Protein AF-A0AAW5VHJ7-F1 (afdb_monomer)

Radius of gyration: 18.29 Å; Cα contacts (8 Å, |Δi|>4): 41; chains: 1; bounding box: 26×31×62 Å

Sequence (82 aa):
MLSEEKRQRWVQLLLHTADEVGLKNDPEFRSAFVGYIEWGTRLAVINSQLTENPMDTHEPMPKWGWGETGGPYIPNENDFNK

Secondary structure (DSSP, 8-state):
---HHHHHHHHHHHHHHHHHTT----HHHHHHHHHHHHHHHHHHHHHTT-S--PPPTTS-PPPP-S-S-PPPP---GGGS--

Mean predicted aligned error: 7.55 Å

Foldseek 3Di:
DDDPVNLVVVLVVVVVVCVVVPPDDPPLQVVLVSVVSVVVSVVVVVVVPDPDDDDDPPPDDDDTDSHDDDDDDDDDPVNVVD

Solvent-accessible surface area (backbone atoms only — not comparable to full-atom values): 5208 Å² total; per-residue (Å²): 113,61,50,70,69,57,48,53,53,50,52,52,52,52,54,50,49,38,57,76,74,64,52,80,76,53,58,21,51,45,50,28,51,52,52,51,50,55,55,53,52,54,50,50,37,58,56,41,71,48,95,71,81,87,84,64,92,81,61,88,72,84,84,83,64,58,54,87,50,70,75,81,88,75,84,52,82,74,72,76,76,114

Organism: NCBI:txid2950025

Structure (mmCIF, N/CA/C/O backbone):
data_AF-A0AAW5VHJ7-F1
#
_entry.id   AF-A0AAW5VHJ7-F1
#
loop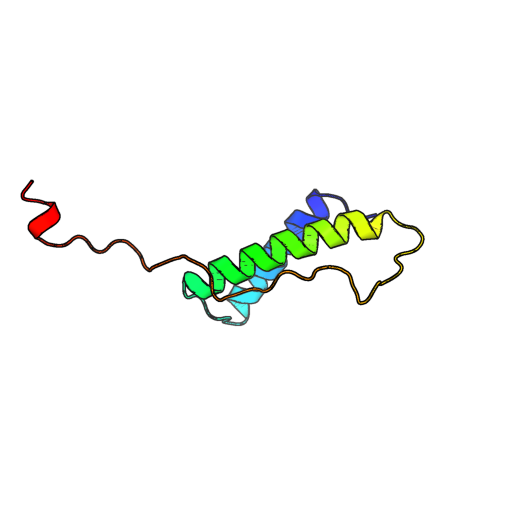_
_atom_site.group_PDB
_atom_site.id
_atom_site.type_symbol
_atom_site.label_atom_id
_atom_site.label_alt_id
_atom_site.label_comp_id
_atom_site.label_asym_id
_atom_site.label_entity_id
_atom_site.label_seq_id
_atom_site.pdbx_PDB_ins_code
_atom_site.Cartn_x
_atom_site.Cartn_y
_atom_site.Cartn_z
_atom_site.occupancy
_atom_site.B_iso_or_equiv
_atom_site.auth_seq_id
_atom_site.auth_comp_id
_atom_site.auth_asym_id
_atom_site.auth_atom_id
_atom_site.pdbx_PDB_model_num
ATOM 1 N N . MET A 1 1 ? 8.452 -0.058 -17.485 1.00 87.38 1 MET A N 1
ATOM 2 C CA . MET A 1 1 ? 9.255 -0.087 -16.248 1.00 87.38 1 MET A CA 1
ATOM 3 C C . MET A 1 1 ? 8.596 0.768 -15.169 1.00 87.38 1 MET A C 1
ATOM 5 O O . MET A 1 1 ? 8.198 1.902 -15.451 1.00 87.38 1 MET A O 1
ATOM 9 N N . LEU A 1 2 ? 8.419 0.215 -13.969 1.00 94.25 2 LEU A N 1
ATOM 10 C CA . LEU A 1 2 ? 7.913 0.933 -12.796 1.00 94.25 2 LEU A CA 1
ATOM 11 C C . LEU A 1 2 ? 9.070 1.685 -12.116 1.00 94.25 2 LEU A C 1
ATOM 13 O O . LEU A 1 2 ? 10.142 1.114 -11.943 1.00 94.25 2 LEU A O 1
ATOM 17 N N . SER A 1 3 ? 8.857 2.956 -11.753 1.00 95.62 3 SER A N 1
ATOM 18 C CA . SER A 1 3 ? 9.804 3.749 -10.950 1.00 95.62 3 SER A CA 1
ATOM 19 C C . SER A 1 3 ? 9.404 3.744 -9.475 1.00 95.62 3 SER A C 1
ATOM 21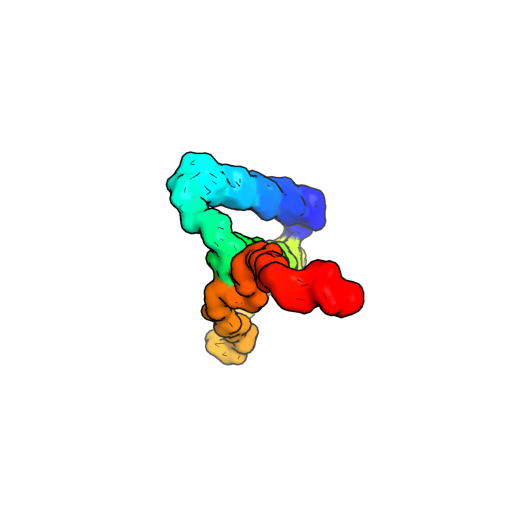 O O . SER A 1 3 ? 8.265 3.406 -9.137 1.00 95.62 3 SER A O 1
ATOM 23 N N . GLU A 1 4 ? 10.318 4.167 -8.601 1.00 94.81 4 GLU A N 1
ATOM 24 C CA . GLU A 1 4 ? 10.037 4.308 -7.169 1.00 94.81 4 GLU A CA 1
ATOM 25 C C . GLU A 1 4 ? 8.923 5.333 -6.901 1.00 94.81 4 GLU A C 1
ATOM 27 O O . GLU A 1 4 ? 8.061 5.074 -6.066 1.00 94.81 4 GLU A O 1
ATOM 32 N N . GLU A 1 5 ? 8.839 6.440 -7.653 1.00 96.62 5 GLU A N 1
ATOM 33 C CA . GLU A 1 5 ? 7.748 7.408 -7.444 1.00 96.62 5 GLU A CA 1
ATOM 34 C C . GLU A 1 5 ? 6.382 6.802 -7.788 1.00 96.62 5 GLU A C 1
ATOM 36 O O . GLU A 1 5 ? 5.396 7.023 -7.082 1.00 96.62 5 GLU A O 1
ATOM 41 N N . LYS A 1 6 ? 6.315 5.985 -8.850 1.00 97.25 6 LYS A N 1
ATOM 42 C CA . LYS A 1 6 ? 5.088 5.258 -9.211 1.00 97.25 6 LYS A CA 1
ATOM 43 C C . LYS A 1 6 ? 4.718 4.242 -8.134 1.00 97.25 6 LYS A C 1
ATOM 45 O O . LYS A 1 6 ? 3.539 4.128 -7.804 1.00 97.25 6 LYS A O 1
ATOM 50 N N . ARG A 1 7 ? 5.710 3.541 -7.571 1.00 97.44 7 ARG A N 1
ATOM 51 C CA . ARG A 1 7 ? 5.521 2.609 -6.451 1.00 97.44 7 ARG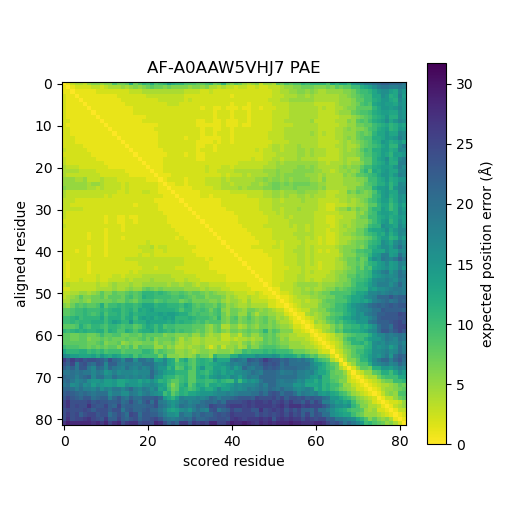 A CA 1
ATOM 52 C C . ARG A 1 7 ? 4.927 3.330 -5.244 1.00 97.44 7 ARG A C 1
ATOM 54 O O . ARG A 1 7 ? 3.876 2.930 -4.757 1.00 97.44 7 ARG A O 1
ATOM 61 N N . GLN A 1 8 ? 5.545 4.426 -4.813 1.00 97.25 8 GLN A N 1
ATOM 62 C CA . GLN A 1 8 ? 5.096 5.214 -3.663 1.00 97.25 8 GLN A CA 1
ATOM 63 C C . GLN A 1 8 ? 3.686 5.769 -3.865 1.00 97.25 8 GLN A C 1
ATOM 65 O O . GLN A 1 8 ? 2.845 5.650 -2.973 1.00 97.25 8 GLN A O 1
ATOM 70 N N . ARG A 1 9 ? 3.391 6.311 -5.054 1.00 98.06 9 ARG A N 1
ATOM 71 C CA . ARG A 1 9 ? 2.046 6.799 -5.375 1.00 98.06 9 ARG A CA 1
ATOM 72 C C . ARG A 1 9 ? 1.009 5.682 -5.309 1.00 98.06 9 ARG A C 1
ATOM 74 O O . ARG A 1 9 ? -0.086 5.902 -4.797 1.00 98.06 9 ARG A O 1
ATOM 81 N N . TRP A 1 10 ? 1.344 4.499 -5.815 1.00 97.81 10 TRP A N 1
ATOM 82 C CA . TRP A 1 10 ? 0.455 3.343 -5.766 1.00 97.81 10 TRP A CA 1
ATOM 83 C C . TRP A 1 10 ? 0.194 2.885 -4.327 1.00 97.81 10 TRP A C 1
ATOM 85 O O . TRP A 1 10 ? -0.960 2.676 -3.962 1.00 97.81 10 TRP A O 1
ATOM 95 N N . VAL A 1 11 ? 1.236 2.814 -3.490 1.00 98.00 11 VAL A N 1
ATOM 9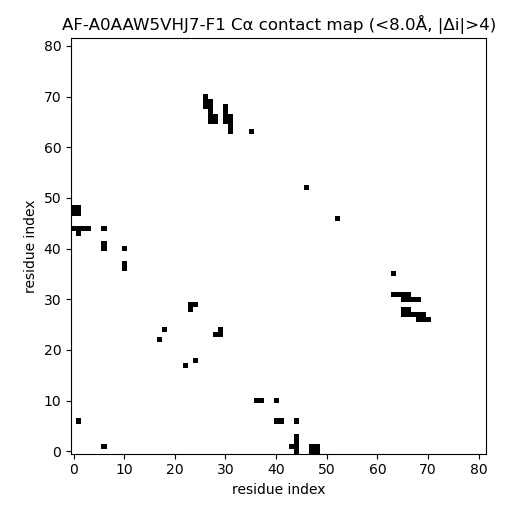6 C CA . VAL A 1 11 ? 1.104 2.469 -2.064 1.00 98.00 11 VAL A CA 1
ATOM 97 C C . VAL A 1 11 ? 0.182 3.457 -1.349 1.00 98.00 11 VAL A C 1
ATOM 99 O O . VAL A 1 11 ? -0.747 3.033 -0.670 1.00 98.00 11 VAL A O 1
ATOM 102 N N . GLN A 1 12 ? 0.378 4.764 -1.543 1.00 98.12 12 GLN A N 1
ATOM 103 C CA . GLN A 1 12 ? -0.486 5.790 -0.946 1.00 98.12 12 GLN A CA 1
ATOM 104 C C . GLN A 1 12 ? -1.954 5.622 -1.345 1.00 98.12 12 GLN A C 1
ATOM 106 O O . GLN A 1 12 ? -2.831 5.667 -0.487 1.00 98.12 12 GLN A O 1
ATOM 111 N N . LEU A 1 13 ? -2.217 5.412 -2.639 1.00 98.44 13 LEU A N 1
ATOM 112 C CA . LEU A 1 13 ? -3.575 5.205 -3.138 1.00 98.44 13 LEU A CA 1
ATOM 113 C C . LEU A 1 13 ? -4.213 3.964 -2.515 1.00 98.44 13 LEU A C 1
ATOM 115 O O . LEU A 1 13 ? -5.348 4.040 -2.063 1.00 98.44 13 LEU A O 1
ATOM 119 N N . LEU A 1 14 ? -3.481 2.851 -2.433 1.00 97.88 14 LEU A N 1
ATOM 120 C CA . LEU A 1 14 ? -4.007 1.621 -1.852 1.00 97.88 14 LEU A CA 1
ATOM 121 C C . LEU A 1 14 ? -4.329 1.775 -0.358 1.00 97.88 14 LEU A C 1
ATOM 123 O O . LEU A 1 14 ? -5.360 1.280 0.094 1.00 97.88 14 LEU A O 1
ATOM 127 N N . LEU A 1 15 ? -3.476 2.472 0.400 1.00 97.44 15 LEU A N 1
ATOM 128 C CA . LEU A 1 15 ? -3.725 2.749 1.817 1.00 97.44 15 LEU A CA 1
ATOM 129 C C . LEU A 1 15 ? -4.951 3.650 2.010 1.00 97.44 15 LEU A C 1
ATOM 131 O O . LEU A 1 15 ? -5.796 3.338 2.843 1.00 97.44 15 LEU A O 1
ATOM 135 N N . HIS 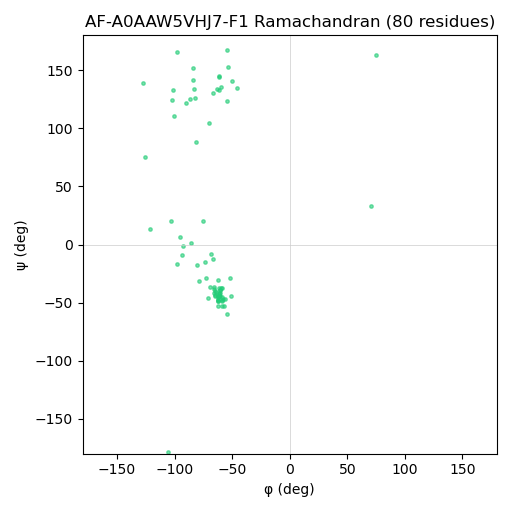A 1 16 ? -5.100 4.703 1.200 1.00 98.19 16 HIS A N 1
ATOM 136 C CA . HIS A 1 16 ? -6.298 5.547 1.232 1.00 98.19 16 HIS A CA 1
ATOM 137 C C . HIS A 1 16 ? -7.558 4.751 0.881 1.00 98.19 16 HIS A C 1
ATOM 139 O O . HIS A 1 16 ? -8.559 4.849 1.580 1.00 98.19 16 HIS A O 1
ATOM 145 N N . THR A 1 17 ? -7.506 3.915 -0.160 1.00 98.31 17 THR A N 1
ATOM 146 C CA . THR A 1 17 ? -8.636 3.056 -0.527 1.00 98.31 17 THR A CA 1
ATOM 147 C C . THR A 1 17 ? -8.997 2.098 0.603 1.00 98.31 17 THR A C 1
ATOM 149 O O . THR A 1 17 ? -10.179 1.895 0.857 1.00 98.31 17 THR A O 1
ATOM 152 N N . ALA A 1 18 ? -8.013 1.534 1.314 1.00 97.50 18 ALA A N 1
ATOM 153 C CA . ALA A 1 18 ? -8.275 0.687 2.476 1.00 97.50 18 ALA A CA 1
ATOM 154 C C . ALA A 1 18 ? -9.063 1.433 3.567 1.00 97.50 18 ALA A C 1
ATOM 156 O O . ALA A 1 18 ? -9.948 0.846 4.186 1.00 97.50 18 ALA A O 1
ATOM 157 N N . ASP A 1 19 ? -8.792 2.722 3.771 1.00 97.06 19 ASP A N 1
ATOM 158 C CA . ASP A 1 19 ? -9.561 3.558 4.696 1.00 97.06 19 ASP A CA 1
ATOM 159 C C . ASP A 1 19 ? -10.966 3.867 4.164 1.00 97.06 19 ASP A C 1
ATOM 161 O O . ASP A 1 19 ? -11.945 3.695 4.888 1.00 97.06 19 ASP A O 1
ATOM 165 N N . GLU A 1 20 ? -11.086 4.250 2.891 1.00 98.31 20 GLU A N 1
ATOM 166 C CA . GLU A 1 20 ? -12.366 4.587 2.252 1.00 98.31 20 GLU A CA 1
ATOM 167 C C . GLU A 1 20 ? -13.363 3.421 2.258 1.00 98.31 20 GLU A C 1
ATOM 169 O O . GLU A 1 20 ? -14.559 3.630 2.458 1.00 98.31 20 GLU A O 1
ATOM 174 N N . VAL A 1 21 ? -12.884 2.188 2.068 1.00 98.19 21 VAL A N 1
ATOM 175 C CA . VAL A 1 21 ? -13.737 0.985 2.079 1.00 98.19 21 VAL A CA 1
ATOM 176 C C . VAL A 1 21 ? -13.969 0.421 3.483 1.00 98.19 21 VAL A C 1
ATOM 178 O O . VAL A 1 21 ? -14.639 -0.602 3.625 1.00 98.19 21 VAL A O 1
ATOM 181 N N . GLY A 1 22 ? -13.425 1.058 4.524 1.00 96.88 22 GLY A N 1
ATOM 182 C CA . GLY A 1 22 ? -13.599 0.628 5.911 1.00 96.88 22 GLY A CA 1
ATOM 183 C C . GLY A 1 22 ? -12.857 -0.663 6.258 1.00 96.88 22 GLY A C 1
ATOM 184 O O . GLY A 1 22 ? -13.340 -1.455 7.069 1.00 96.88 22 GLY A O 1
ATOM 185 N N . LEU A 1 23 ? -11.691 -0.906 5.650 1.00 95.81 23 LEU A N 1
ATOM 186 C CA . LEU A 1 23 ? -10.846 -2.041 6.011 1.00 95.81 23 LEU A CA 1
ATOM 187 C C . LEU A 1 23 ? -10.403 -1.925 7.478 1.00 95.81 23 LEU A C 1
ATOM 189 O O . LEU A 1 23 ? -10.143 -0.825 7.980 1.00 95.81 23 LEU A O 1
ATOM 193 N N . LYS A 1 24 ? -10.285 -3.076 8.151 1.00 91.31 24 LYS A N 1
ATOM 194 C CA . LYS A 1 24 ? -9.912 -3.187 9.570 1.00 91.31 24 LYS A CA 1
ATOM 195 C C . LYS A 1 24 ? -8.715 -2.283 9.901 1.00 91.31 24 LYS A C 1
ATOM 197 O O . LYS A 1 24 ? -7.762 -2.216 9.129 1.00 91.31 24 LYS A O 1
ATOM 202 N N . ASN A 1 25 ? -8.779 -1.542 11.005 1.00 89.62 25 ASN A N 1
ATOM 203 C CA . ASN A 1 25 ? -7.811 -0.494 11.352 1.00 89.62 25 ASN A CA 1
ATOM 204 C C . ASN A 1 25 ? -7.095 -0.714 12.692 1.00 89.62 25 ASN A C 1
ATOM 206 O O . ASN A 1 25 ? -6.448 0.209 13.183 1.00 89.62 25 ASN A O 1
ATOM 210 N N . ASP A 1 26 ? -7.184 -1.912 13.272 1.00 90.06 26 ASP A N 1
ATOM 211 C CA . ASP A 1 26 ? -6.375 -2.264 14.435 1.00 90.06 26 ASP A CA 1
ATOM 212 C C . ASP A 1 26 ? -4.876 -2.207 14.091 1.00 90.06 26 ASP A C 1
ATOM 214 O O . ASP A 1 26 ? 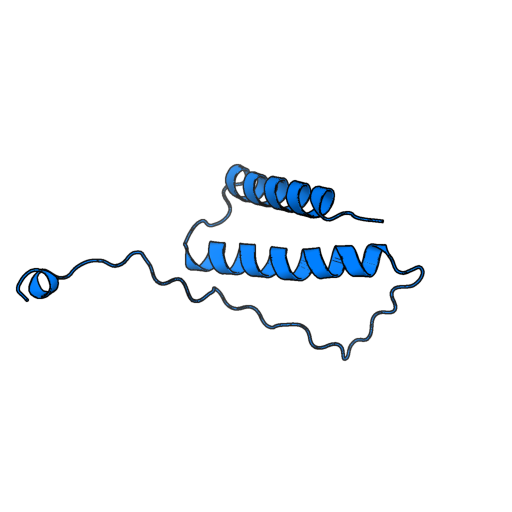-4.494 -2.543 12.960 1.00 90.06 26 ASP A O 1
ATOM 218 N N . PRO A 1 27 ? -4.029 -1.768 15.042 1.00 87.62 27 PRO A N 1
ATOM 219 C CA . PRO A 1 27 ? -2.591 -1.619 14.831 1.00 87.62 27 PRO A CA 1
ATOM 220 C C . PRO A 1 27 ? -1.925 -2.868 14.248 1.00 87.62 27 PRO A C 1
ATOM 222 O O . PRO A 1 27 ? -1.168 -2.758 13.283 1.00 87.62 27 PRO A O 1
ATOM 225 N N . GLU A 1 28 ? -2.278 -4.038 14.776 1.00 86.81 28 GLU A N 1
ATOM 226 C CA . GLU A 1 28 ? -1.810 -5.358 14.361 1.00 86.81 28 GLU A CA 1
ATOM 227 C C . GLU A 1 28 ? -2.051 -5.572 12.857 1.00 86.81 28 GLU A C 1
ATOM 229 O O . GLU A 1 28 ? -1.113 -5.701 12.057 1.00 86.81 28 GLU A O 1
ATOM 234 N N . PHE A 1 29 ? -3.318 -5.497 12.432 1.00 88.06 29 PHE A N 1
ATOM 235 C CA . PHE A 1 29 ? -3.690 -5.616 11.024 1.00 88.06 29 PHE A CA 1
ATOM 236 C C . PHE A 1 29 ? -2.973 -4.589 10.145 1.00 88.06 29 PHE A C 1
ATOM 238 O O . PHE A 1 29 ? -2.450 -4.937 9.084 1.00 88.06 29 PHE A O 1
ATOM 245 N N . ARG A 1 30 ? -2.950 -3.315 10.555 1.00 91.12 30 ARG A N 1
ATOM 246 C CA . ARG A 1 30 ? -2.411 -2.232 9.722 1.00 91.12 30 ARG A CA 1
ATOM 247 C C . ARG A 1 30 ? -0.902 -2.326 9.556 1.00 91.12 30 ARG A C 1
ATOM 249 O O . ARG A 1 30 ? -0.408 -2.083 8.455 1.00 91.12 30 ARG A O 1
ATOM 256 N N . SER A 1 31 ? -0.185 -2.748 10.591 1.00 90.00 31 SER A N 1
ATOM 257 C CA . SER A 1 31 ? 1.243 -3.038 10.505 1.00 90.00 31 SER A CA 1
ATOM 258 C C . SER A 1 31 ? 1.524 -4.181 9.529 1.00 90.00 31 SER A C 1
ATOM 260 O O . SER A 1 31 ? 2.347 -4.024 8.623 1.00 90.00 31 SER A O 1
ATOM 262 N N . ALA A 1 32 ? 0.787 -5.292 9.644 1.00 90.25 32 ALA A N 1
ATOM 263 C CA . ALA A 1 32 ? 0.925 -6.427 8.733 1.00 90.25 32 ALA A CA 1
ATOM 264 C C . ALA A 1 32 ? 0.598 -6.047 7.278 1.00 90.25 32 ALA A C 1
ATOM 266 O O . ALA A 1 32 ? 1.331 -6.411 6.357 1.00 90.25 32 ALA A O 1
ATOM 267 N N . PHE A 1 33 ? -0.464 -5.266 7.069 1.00 92.50 33 PHE A N 1
ATOM 268 C CA . PHE A 1 33 ? -0.894 -4.804 5.750 1.00 92.50 33 PHE A CA 1
ATOM 269 C C . PHE A 1 33 ? 0.163 -3.927 5.069 1.00 92.50 33 PHE A C 1
ATOM 271 O O . PHE A 1 33 ? 0.529 -4.180 3.920 1.00 92.50 33 PHE A O 1
ATOM 278 N N . VAL A 1 34 ? 0.711 -2.939 5.787 1.00 93.50 34 VAL A N 1
ATOM 279 C CA . VAL A 1 34 ? 1.794 -2.085 5.275 1.00 93.50 34 VAL A CA 1
ATOM 280 C C . VAL A 1 34 ? 3.045 -2.910 4.971 1.00 93.50 34 VAL A C 1
ATOM 282 O O . VAL A 1 34 ? 3.636 -2.739 3.905 1.00 93.50 34 VAL A O 1
ATOM 285 N N . GLY A 1 35 ? 3.426 -3.833 5.860 1.00 91.50 35 GLY A N 1
ATOM 286 C CA . GLY A 1 35 ? 4.583 -4.709 5.658 1.00 91.50 35 GLY A CA 1
ATOM 287 C C . GLY A 1 35 ? 4.465 -5.566 4.395 1.00 91.50 35 GLY A C 1
ATOM 288 O O . GLY A 1 35 ? 5.405 -5.628 3.599 1.00 91.50 35 GLY A O 1
ATOM 289 N N . TYR A 1 36 ? 3.291 -6.163 4.166 1.00 91.19 36 TYR A N 1
ATOM 290 C CA . TYR A 1 36 ? 3.018 -6.961 2.969 1.00 91.19 36 TYR A CA 1
ATOM 291 C C . TYR A 1 36 ? 3.121 -6.126 1.688 1.00 91.19 36 TYR A C 1
ATOM 293 O O . TYR A 1 36 ? 3.772 -6.530 0.722 1.00 91.19 36 TYR A O 1
ATOM 301 N N . ILE A 1 37 ? 2.501 -4.943 1.683 1.00 94.81 37 ILE A N 1
ATOM 302 C CA . ILE A 1 37 ? 2.524 -4.023 0.542 1.00 94.81 37 ILE A CA 1
ATOM 303 C C . ILE A 1 37 ? 3.955 -3.570 0.236 1.00 94.81 37 ILE A C 1
ATOM 305 O O . ILE A 1 37 ? 4.366 -3.570 -0.927 1.00 94.81 37 ILE A O 1
ATOM 309 N N . GL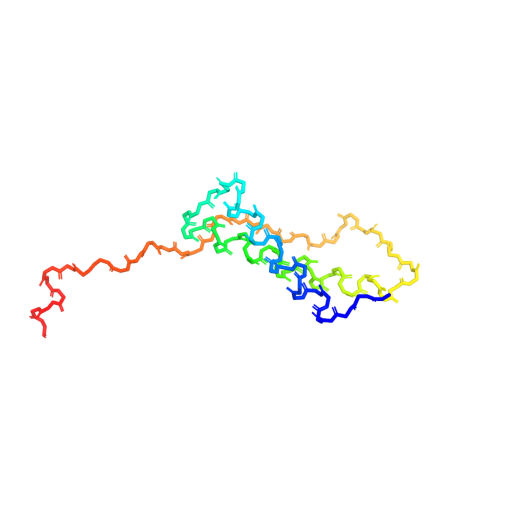U A 1 38 ? 4.728 -3.200 1.255 1.00 94.19 38 GLU A N 1
ATOM 310 C CA . GLU A 1 38 ? 6.117 -2.770 1.089 1.00 94.19 38 GLU A CA 1
ATOM 311 C C . GLU A 1 38 ? 6.961 -3.865 0.427 1.00 94.19 38 GLU A C 1
ATOM 313 O O . GLU A 1 38 ? 7.642 -3.606 -0.568 1.00 94.19 38 GLU A O 1
ATOM 318 N N . TRP A 1 39 ? 6.863 -5.103 0.921 1.00 92.44 39 TRP A N 1
ATOM 319 C CA . TRP A 1 39 ? 7.559 -6.247 0.334 1.00 92.44 39 TRP A CA 1
ATOM 320 C C . TRP A 1 39 ? 7.109 -6.517 -1.112 1.00 92.44 39 TRP A C 1
ATOM 322 O O . TRP A 1 39 ? 7.936 -6.542 -2.029 1.00 92.44 39 TRP A O 1
ATOM 332 N N . GLY A 1 40 ? 5.799 -6.650 -1.345 1.00 93.25 40 GLY A N 1
ATOM 333 C CA . GLY A 1 40 ? 5.256 -7.024 -2.654 1.00 93.25 40 GLY A CA 1
ATOM 334 C C . GLY A 1 40 ? 5.500 -5.968 -3.733 1.00 93.25 40 GLY A C 1
ATOM 335 O O . GLY A 1 40 ? 5.801 -6.291 -4.883 1.00 93.25 40 GLY A O 1
ATOM 336 N N . THR A 1 41 ? 5.436 -4.685 -3.377 1.00 95.88 41 THR A N 1
ATOM 337 C CA . THR A 1 41 ? 5.666 -3.603 -4.344 1.00 95.88 41 THR A CA 1
ATOM 338 C C . THR A 1 41 ? 7.131 -3.448 -4.745 1.00 95.88 41 THR A C 1
ATOM 340 O O . THR A 1 41 ? 7.401 -3.060 -5.883 1.00 95.88 41 THR A O 1
ATOM 343 N N . ARG A 1 42 ? 8.092 -3.789 -3.876 1.00 93.06 42 ARG A N 1
ATOM 344 C CA . ARG A 1 42 ? 9.513 -3.854 -4.265 1.00 93.06 42 ARG A CA 1
ATOM 345 C C . ARG A 1 42 ? 9.763 -4.963 -5.278 1.00 93.06 42 ARG A C 1
ATOM 347 O O . ARG A 1 42 ? 10.455 -4.732 -6.269 1.00 93.06 42 ARG A O 1
ATOM 354 N N . LEU A 1 43 ? 9.137 -6.122 -5.075 1.00 92.06 43 LEU A N 1
ATOM 355 C CA . LEU A 1 43 ? 9.181 -7.219 -6.039 1.00 92.06 43 LEU A CA 1
ATOM 356 C C . LEU A 1 43 ? 8.567 -6.802 -7.386 1.00 92.06 43 LEU A C 1
ATOM 358 O O . LEU A 1 43 ? 9.151 -7.055 -8.436 1.00 92.06 43 LEU A O 1
ATOM 362 N N . ALA A 1 44 ? 7.445 -6.076 -7.371 1.00 93.19 44 ALA A N 1
ATOM 363 C CA . ALA A 1 44 ? 6.822 -5.559 -8.590 1.00 93.19 44 ALA A CA 1
ATOM 364 C C . ALA A 1 44 ? 7.743 -4.611 -9.381 1.00 93.19 44 ALA A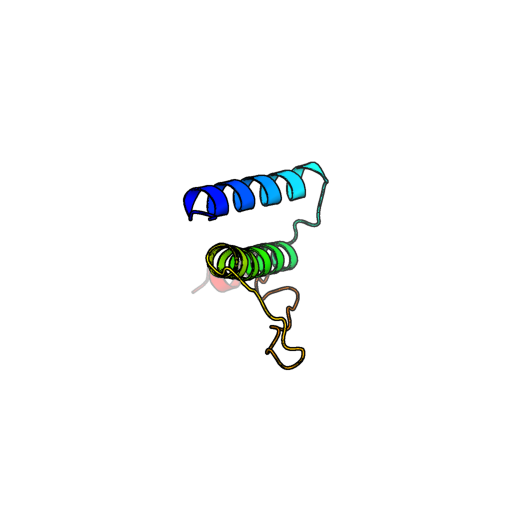 C 1
ATOM 366 O O . ALA A 1 44 ? 7.777 -4.677 -10.612 1.00 93.19 44 ALA A O 1
ATOM 367 N N . VAL A 1 45 ? 8.518 -3.752 -8.704 1.00 94.25 45 VAL A N 1
ATOM 368 C CA . VAL A 1 45 ? 9.506 -2.887 -9.372 1.00 94.25 45 VAL A CA 1
ATOM 369 C C . VAL A 1 45 ? 10.577 -3.722 -10.067 1.00 94.25 45 VAL A C 1
ATOM 371 O O . VAL A 1 45 ? 10.815 -3.481 -11.249 1.00 94.25 45 VAL A O 1
ATOM 374 N N . ILE A 1 46 ? 11.161 -4.712 -9.380 1.00 91.56 46 ILE A N 1
ATOM 375 C CA . ILE A 1 46 ? 12.178 -5.620 -9.943 1.00 91.56 46 ILE A CA 1
ATOM 376 C C . ILE A 1 46 ? 11.619 -6.336 -11.177 1.00 91.56 46 ILE A C 1
ATOM 378 O O . ILE A 1 46 ? 12.175 -6.224 -12.269 1.00 91.56 46 ILE A O 1
ATOM 382 N N . ASN A 1 47 ? 10.459 -6.976 -11.029 1.00 92.50 47 ASN A N 1
ATOM 383 C CA . ASN A 1 47 ? 9.837 -7.761 -12.093 1.00 92.50 47 ASN A CA 1
ATOM 384 C C . ASN A 1 47 ? 9.480 -6.905 -13.315 1.00 92.50 47 ASN A C 1
ATOM 386 O O . ASN A 1 47 ? 9.553 -7.377 -14.444 1.00 92.50 47 ASN A O 1
ATOM 390 N N . SER A 1 48 ? 9.155 -5.623 -13.121 1.00 93.94 48 SER A N 1
ATOM 391 C CA . SER A 1 48 ? 8.833 -4.705 -14.224 1.00 93.94 48 SER A CA 1
ATOM 392 C C . SER A 1 48 ? 10.016 -4.343 -15.135 1.00 93.94 48 SER A C 1
ATOM 394 O O . SER A 1 48 ? 9.816 -3.639 -16.134 1.00 93.94 48 SER A O 1
ATOM 396 N N . GLN A 1 49 ? 11.236 -4.740 -14.758 1.00 91.62 49 GLN A N 1
ATOM 397 C CA . GLN A 1 49 ? 12.467 -4.536 -15.528 1.00 91.62 49 GLN A CA 1
ATOM 398 C C . GLN A 1 49 ? 12.859 -5.772 -16.337 1.00 91.62 49 GLN A C 1
ATOM 400 O O . GLN A 1 49 ? 13.675 -5.670 -17.252 1.00 91.62 49 GLN A O 1
ATOM 405 N N . LEU A 1 50 ? 12.288 -6.929 -16.005 1.00 91.94 50 LEU A N 1
ATOM 406 C CA . LEU A 1 50 ? 12.589 -8.186 -16.665 1.00 91.94 50 LEU A CA 1
ATOM 407 C C . LEU A 1 50 ? 11.741 -8.325 -17.933 1.00 91.94 50 LEU A C 1
ATOM 409 O O . LEU A 1 50 ? 10.578 -7.928 -17.972 1.00 91.94 50 LEU A O 1
ATOM 413 N N . THR A 1 51 ? 12.336 -8.883 -18.988 1.00 92.62 51 THR A N 1
ATOM 414 C CA . THR A 1 51 ? 11.600 -9.214 -20.225 1.00 92.62 51 THR A CA 1
ATOM 415 C C . THR A 1 51 ? 10.802 -10.507 -20.056 1.00 92.62 51 THR A C 1
ATOM 417 O O . THR A 1 51 ? 9.714 -10.644 -20.607 1.00 92.62 51 THR A O 1
ATOM 420 N N . GLU A 1 52 ? 11.315 -11.420 -19.234 1.00 91.31 52 GLU A N 1
ATOM 421 C CA . GLU A 1 52 ? 10.664 -12.661 -18.833 1.00 91.31 52 GLU A CA 1
ATOM 422 C C . GLU A 1 52 ? 10.673 -12.747 -17.307 1.00 91.31 52 GLU A C 1
ATOM 424 O O . GLU A 1 52 ? 11.669 -12.406 -16.672 1.00 91.31 52 GLU A O 1
ATOM 429 N N . ASN A 1 53 ? 9.567 -13.198 -16.719 1.00 86.31 53 ASN A N 1
ATOM 430 C CA . ASN A 1 53 ? 9.437 -13.381 -15.277 1.00 86.31 53 ASN A CA 1
ATOM 431 C C . ASN A 1 53 ? 8.992 -14.824 -14.988 1.00 86.31 53 ASN A C 1
ATOM 433 O O . ASN A 1 53 ? 7.798 -15.068 -14.784 1.00 86.31 53 ASN A O 1
ATOM 437 N N . PRO A 1 54 ? 9.906 -15.803 -15.105 1.00 83.62 54 PRO A N 1
ATOM 438 C CA . PRO A 1 54 ? 9.582 -17.200 -14.865 1.00 83.62 54 PRO A CA 1
ATOM 439 C C . PRO A 1 54 ? 9.242 -17.405 -13.387 1.00 83.62 54 PRO A C 1
ATOM 441 O O . PRO A 1 54 ? 9.983 -16.988 -12.506 1.00 83.62 54 PRO A O 1
ATOM 444 N N . MET A 1 55 ? 8.113 -18.057 -13.123 1.00 81.12 55 MET A N 1
ATOM 445 C CA . MET A 1 55 ? 7.680 -18.388 -11.767 1.00 81.12 55 MET A CA 1
ATOM 446 C C . MET A 1 55 ? 8.238 -19.760 -11.378 1.00 81.12 55 MET A C 1
ATOM 448 O O . MET A 1 55 ? 7.919 -20.748 -12.042 1.00 81.12 55 MET A O 1
ATOM 452 N N . ASP A 1 56 ? 9.010 -19.842 -10.293 1.00 81.94 56 ASP A N 1
ATOM 453 C CA . ASP A 1 56 ? 9.396 -21.116 -9.674 1.00 81.94 56 ASP A CA 1
ATOM 454 C C . ASP A 1 56 ? 8.553 -21.367 -8.416 1.00 81.94 56 ASP A C 1
ATOM 456 O O . ASP A 1 56 ? 8.495 -20.561 -7.489 1.00 81.94 56 ASP A O 1
ATOM 460 N N . THR A 1 57 ? 7.882 -22.518 -8.377 1.00 81.31 57 THR A N 1
ATOM 461 C CA . THR A 1 57 ? 7.043 -22.942 -7.248 1.00 81.31 57 THR A CA 1
ATOM 462 C C . THR A 1 57 ? 7.831 -23.222 -5.96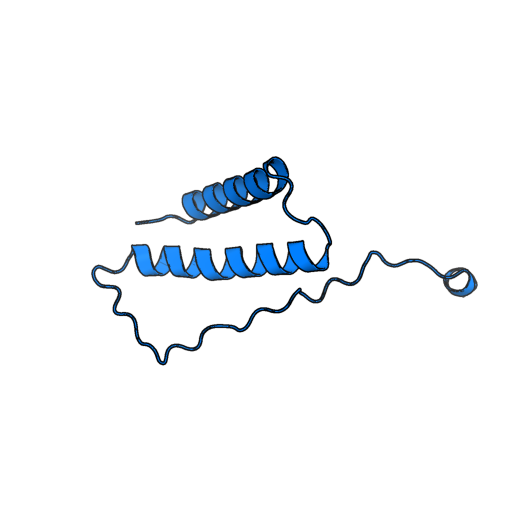7 1.00 81.31 57 THR A C 1
ATOM 464 O O . THR A 1 57 ? 7.221 -23.382 -4.912 1.00 81.31 57 THR A O 1
ATOM 467 N N . HIS A 1 58 ? 9.161 -23.310 -6.044 1.00 83.75 58 HIS A N 1
ATOM 468 C CA . HIS A 1 58 ? 10.043 -23.491 -4.891 1.00 83.75 58 HIS A CA 1
ATOM 469 C C . HIS A 1 58 ? 10.558 -22.170 -4.312 1.00 83.75 58 HIS A C 1
ATOM 471 O O . HIS A 1 58 ? 11.288 -22.200 -3.317 1.00 83.75 58 HIS A O 1
ATOM 477 N N . GLU A 1 59 ? 10.196 -21.018 -4.891 1.00 79.06 59 GLU A N 1
ATOM 478 C CA . GLU A 1 59 ? 10.607 -19.737 -4.325 1.00 79.06 59 GLU A CA 1
ATOM 479 C C . GLU A 1 59 ? 10.045 -19.544 -2.907 1.00 79.06 59 GLU A C 1
ATOM 481 O O . GLU A 1 59 ? 8.854 -19.773 -2.654 1.00 79.06 59 GLU A O 1
ATOM 486 N N . PRO A 1 60 ? 10.886 -19.116 -1.949 1.00 72.31 60 PRO A N 1
ATOM 487 C CA . PRO A 1 60 ? 10.462 -18.944 -0.572 1.00 72.31 60 PRO A CA 1
ATOM 488 C C . PRO A 1 60 ? 9.504 -17.753 -0.457 1.00 72.31 60 PRO A C 1
ATOM 490 O O . PRO A 1 60 ? 9.913 -16.593 -0.467 1.00 72.31 60 PRO A O 1
ATOM 493 N N . MET A 1 61 ? 8.213 -18.043 -0.297 1.00 80.81 61 MET A N 1
ATOM 494 C CA . MET A 1 61 ? 7.202 -17.032 0.005 1.00 80.81 61 MET A CA 1
ATOM 495 C C . MET A 1 61 ? 7.199 -16.724 1.511 1.00 80.81 61 MET A C 1
ATOM 497 O O . MET A 1 61 ? 7.045 -17.652 2.318 1.00 80.81 61 MET A O 1
ATOM 501 N N . PRO A 1 62 ? 7.333 -15.454 1.933 1.00 77.62 62 PRO A N 1
ATOM 502 C CA . PRO A 1 62 ? 7.203 -15.100 3.337 1.00 77.62 62 PRO A CA 1
ATOM 503 C C . PRO A 1 62 ? 5.817 -15.476 3.869 1.00 77.62 62 PRO A C 1
ATOM 505 O O . PRO A 1 62 ? 4.788 -15.234 3.234 1.00 77.62 62 PRO A O 1
ATOM 508 N N . LYS A 1 63 ? 5.793 -16.067 5.067 1.00 80.31 63 LYS A N 1
ATOM 509 C CA . LYS A 1 63 ? 4.556 -16.285 5.818 1.00 80.31 63 LYS A CA 1
ATOM 510 C C . LYS A 1 63 ? 4.265 -15.034 6.631 1.00 80.31 63 LYS A C 1
ATOM 512 O O . LYS A 1 63 ? 5.102 -14.606 7.421 1.00 80.31 63 LYS A O 1
ATOM 517 N N . TRP A 1 64 ? 3.077 -14.480 6.449 1.00 75.00 64 TRP A N 1
ATOM 518 C CA . TRP A 1 64 ? 2.642 -13.274 7.141 1.00 75.00 64 TRP A CA 1
ATOM 519 C C . TRP A 1 64 ? 1.711 -13.645 8.294 1.00 75.00 64 TRP A C 1
ATOM 521 O O . TRP A 1 64 ? 0.795 -14.450 8.128 1.00 75.00 64 TRP A O 1
ATOM 531 N N . GLY A 1 65 ? 1.968 -13.066 9.463 1.00 76.25 65 GLY A N 1
ATOM 532 C CA . GLY A 1 65 ? 1.040 -13.046 10.592 1.00 76.25 65 GLY A CA 1
ATOM 533 C C . GLY A 1 65 ? 0.419 -11.659 10.754 1.00 76.25 65 GLY A C 1
ATOM 534 O O . GLY A 1 65 ? 0.747 -10.737 10.010 1.00 76.25 65 GLY A O 1
ATOM 535 N N . TRP A 1 66 ? -0.431 -11.488 11.765 1.00 73.00 66 TRP A N 1
ATOM 536 C CA . TRP A 1 66 ? -1.084 -10.209 12.071 1.00 73.00 66 TRP A CA 1
ATOM 537 C C . TRP A 1 66 ? -0.168 -9.159 12.746 1.00 73.00 66 TRP A C 1
ATOM 539 O O . TRP A 1 66 ? -0.677 -8.219 13.322 1.00 73.00 66 TRP A O 1
ATOM 549 N N . GLY A 1 67 ? 1.163 -9.256 12.645 1.00 64.94 67 GLY A N 1
ATOM 550 C CA . GLY A 1 67 ? 2.093 -8.217 13.126 1.00 64.94 67 GLY A CA 1
ATOM 551 C C . GLY A 1 67 ? 2.299 -8.133 14.653 1.00 64.94 67 GLY A C 1
ATOM 552 O O . GLY A 1 67 ? 1.533 -8.677 15.439 1.00 64.94 67 GLY A O 1
ATOM 553 N N . GLU A 1 68 ? 3.387 -7.453 15.045 1.00 63.84 68 GLU A N 1
ATOM 554 C CA . GLU A 1 68 ? 3.939 -7.319 16.416 1.00 63.84 68 GLU A CA 1
ATOM 555 C C . GLU A 1 68 ? 3.491 -6.040 17.154 1.00 63.84 68 GLU A C 1
ATOM 557 O O . GLU A 1 68 ? 4.007 -5.703 18.220 1.00 63.84 68 GLU A O 1
ATOM 562 N N . THR A 1 69 ? 2.569 -5.263 16.583 1.00 58.34 69 THR A N 1
ATOM 563 C CA . THR A 1 69 ? 2.144 -3.997 17.193 1.00 58.34 69 THR A CA 1
ATOM 564 C C . THR A 1 69 ? 1.121 -4.277 18.278 1.00 58.34 69 THR A C 1
ATOM 566 O O . THR A 1 69 ? -0.076 -4.268 18.031 1.00 58.34 69 THR A O 1
ATOM 569 N N . GLY A 1 70 ? 1.604 -4.510 19.499 1.00 59.97 70 GLY A N 1
ATOM 570 C CA . GLY A 1 70 ? 0.761 -4.356 20.677 1.00 59.97 70 GLY A CA 1
ATOM 571 C C . GLY A 1 70 ? 0.121 -2.964 20.694 1.00 59.97 70 GLY A C 1
ATOM 572 O O . GLY A 1 70 ? 0.663 -2.006 20.132 1.00 59.97 70 GLY A O 1
ATOM 573 N N . GLY A 1 71 ? -1.045 -2.860 21.331 1.00 64.56 71 GLY A N 1
ATOM 574 C CA . GLY A 1 71 ? -1.733 -1.584 21.508 1.00 64.56 71 GLY A CA 1
ATOM 575 C C . GLY A 1 71 ? -0.848 -0.512 22.169 1.00 64.56 71 GLY A C 1
ATOM 576 O O . GLY A 1 71 ? 0.217 -0.821 22.713 1.00 64.56 71 GLY A O 1
ATOM 577 N N . PRO A 1 72 ? -1.280 0.763 22.144 1.00 69.62 72 PRO A N 1
ATOM 578 C CA . PRO A 1 72 ? -0.551 1.851 22.787 1.00 69.62 72 PRO A CA 1
ATOM 579 C C . PRO A 1 72 ? -0.192 1.490 24.230 1.00 69.62 72 PRO A C 1
ATOM 581 O O . PRO A 1 72 ? -1.008 0.895 24.935 1.00 69.62 72 PRO A O 1
ATOM 584 N N . TYR A 1 73 ? 1.008 1.866 24.678 1.00 77.25 73 TYR A N 1
ATOM 585 C CA . TYR A 1 73 ? 1.387 1.699 26.079 1.00 77.25 73 TYR A CA 1
ATOM 586 C C . TYR A 1 73 ? 0.343 2.371 26.978 1.00 77.25 73 TYR A C 1
ATOM 588 O O . TYR A 1 73 ? 0.071 3.566 26.839 1.00 77.25 73 TYR A O 1
ATOM 596 N N . ILE A 1 74 ? -0.235 1.589 27.888 1.00 81.88 74 ILE A N 1
ATOM 597 C CA . ILE A 1 74 ? -1.123 2.077 28.939 1.00 81.88 74 ILE A CA 1
ATOM 598 C C . ILE A 1 74 ? -0.272 2.150 30.210 1.00 81.88 74 ILE A C 1
ATOM 600 O O . ILE A 1 74 ? 0.126 1.097 30.714 1.00 81.88 74 ILE A O 1
ATOM 604 N N . PRO A 1 75 ? 0.047 3.354 30.719 1.00 81.19 75 PRO A N 1
ATOM 605 C CA . PRO A 1 75 ? 0.803 3.485 31.954 1.00 81.19 75 PRO A CA 1
ATOM 606 C C . PRO A 1 75 ? 0.020 2.890 33.124 1.00 81.19 75 PRO A C 1
ATOM 608 O O . PRO A 1 75 ? -1.164 3.190 33.288 1.00 81.19 75 PRO A O 1
ATOM 611 N N . ASN A 1 76 ? 0.675 2.091 33.965 1.00 82.69 76 ASN A N 1
ATOM 612 C CA . ASN A 1 76 ? 0.104 1.714 35.254 1.00 82.69 76 ASN A CA 1
ATOM 613 C C . ASN A 1 76 ? 0.397 2.820 36.282 1.00 82.69 76 ASN A C 1
ATOM 615 O O . ASN A 1 76 ? 1.431 3.478 36.200 1.00 82.69 76 ASN A O 1
ATOM 619 N N . GLU A 1 77 ? -0.453 2.997 37.303 1.00 72.50 77 GLU A N 1
ATOM 620 C CA . GLU A 1 77 ? -0.207 3.960 38.404 1.00 72.50 77 GLU A CA 1
ATOM 621 C C . GLU A 1 77 ? 1.184 3.791 39.053 1.00 72.50 77 GLU A C 1
ATOM 623 O O . GLU A 1 77 ? 1.791 4.755 39.512 1.00 72.50 77 GLU A O 1
ATOM 628 N N . ASN A 1 78 ? 1.730 2.572 39.032 1.00 72.19 78 ASN A N 1
ATOM 629 C CA . ASN A 1 78 ? 3.055 2.247 39.564 1.00 72.19 78 ASN A CA 1
ATOM 630 C C . ASN A 1 78 ? 4.230 2.745 38.703 1.00 72.19 78 ASN A C 1
ATOM 632 O O . ASN A 1 78 ? 5.358 2.770 39.193 1.00 72.19 78 ASN A O 1
ATOM 636 N N . ASP A 1 79 ? 3.996 3.137 37.450 1.00 70.81 79 ASP A N 1
ATOM 637 C CA . ASP A 1 79 ? 5.041 3.634 36.548 1.00 70.81 79 ASP A CA 1
ATOM 638 C C . ASP A 1 79 ? 5.376 5.115 36.808 1.00 70.81 79 ASP A C 1
ATOM 640 O O . ASP A 1 79 ? 6.454 5.575 36.438 1.00 70.81 79 ASP A O 1
ATOM 644 N N . PHE A 1 80 ? 4.493 5.842 37.506 1.00 68.56 80 PHE A N 1
ATOM 645 C CA . PHE A 1 80 ? 4.689 7.245 37.901 1.00 68.56 80 PHE A CA 1
ATOM 646 C C . PHE A 1 80 ? 5.287 7.425 39.306 1.00 68.56 80 PHE A C 1
ATOM 648 O O . PHE A 1 80 ? 5.637 8.541 39.677 1.00 68.56 80 PHE A O 1
ATOM 655 N N . ASN A 1 81 ? 5.403 6.344 40.087 1.00 62.69 81 ASN A N 1
ATOM 656 C CA . ASN A 1 81 ? 5.890 6.364 41.474 1.00 62.69 81 ASN A CA 1
ATOM 657 C C . ASN A 1 81 ? 7.349 5.870 41.617 1.00 62.69 81 ASN A C 1
ATOM 659 O O . ASN A 1 81 ? 7.745 5.447 42.705 1.00 62.69 81 ASN A O 1
ATOM 663 N N . LYS A 1 82 ? 8.135 5.886 40.531 1.00 54.88 82 LYS A N 1
ATOM 664 C CA . LYS A 1 82 ? 9.576 5.571 40.524 1.00 54.88 82 LYS A CA 1
ATOM 665 C C . LYS A 1 82 ? 10.438 6.822 40.448 1.00 54.88 82 LYS A C 1
ATOM 667 O O . LYS A 1 82 ? 10.057 7.749 39.703 1.00 54.88 82 LYS A O 1
#

pLDDT: mean 86.67, std 11.23, range [54.88, 98.44]